Protein AF-A0A7K4H8B4-F1 (afdb_monomer)

Sequence (94 aa):
FVIYWIITIVIAGIWEVIENTILYLVGIKVELDSAANIITDITIWGIGGAVSWYMTDLMFLSEKYIRAYYIYGIMCLIMGLLIFVIFGFMTTNY

Foldseek 3Di:
DVVQLVVQLVVLLVVLVCCQPVCVVVPVDPDRDDPVVSVVSSVVSSVVRVVVVVVVCCVPVVVPCVVVVVVVVVVVVVVVVVVCVVVVCVVPVD

pLDDT: mean 82.2, std 11.69, range [45.69, 96.0]

Solvent-accessible surface area (backbone atoms only — not comparable to full-atom values): 5152 Å² total; per-residue (Å²): 95,70,70,63,34,52,51,42,36,52,50,35,54,50,47,52,51,43,46,61,42,56,32,37,74,73,63,76,37,90,69,74,75,52,75,68,52,52,53,49,53,34,49,53,46,35,52,53,35,42,55,51,41,50,50,48,43,42,34,72,75,60,69,52,54,65,70,54,51,59,52,50,54,49,50,53,51,51,50,53,50,49,51,51,51,53,52,51,50,55,70,72,77,108

Structure (mmCIF, N/CA/C/O backbone):
data_AF-A0A7K4H8B4-F1
#
_entry.id   AF-A0A7K4H8B4-F1
#
loop_
_atom_site.group_PDB
_atom_site.id
_atom_site.type_symbol
_atom_site.label_atom_id
_atom_site.label_alt_id
_atom_site.label_comp_id
_atom_site.label_asym_id
_atom_site.label_entity_id
_atom_site.label_seq_id
_atom_site.pdbx_PDB_ins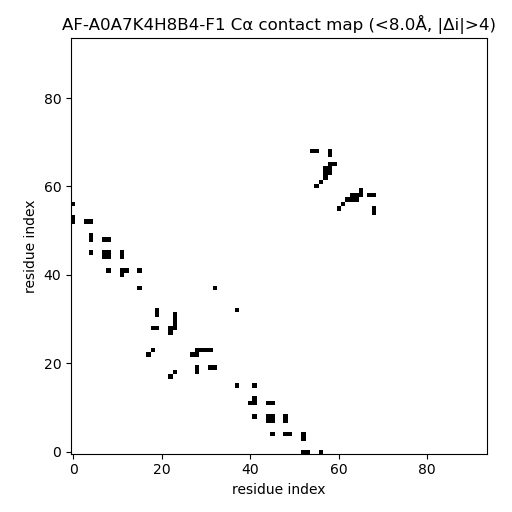_code
_atom_site.Cartn_x
_atom_site.Cartn_y
_atom_site.Cartn_z
_atom_site.occupancy
_atom_site.B_iso_or_equiv
_atom_site.auth_seq_id
_atom_site.auth_comp_id
_atom_site.auth_asym_id
_atom_site.auth_atom_id
_atom_site.pdbx_PDB_model_num
ATOM 1 N N . PHE A 1 1 ? 4.769 -4.416 -15.810 1.00 80.00 1 PHE A N 1
ATOM 2 C CA . PHE A 1 1 ? 4.029 -3.362 -15.077 1.00 80.00 1 PHE A CA 1
ATOM 3 C C . PHE A 1 1 ? 2.587 -3.712 -14.625 1.00 80.00 1 PHE A C 1
ATOM 5 O O . PHE A 1 1 ? 2.407 -4.029 -13.457 1.00 80.00 1 PHE A O 1
ATOM 12 N N . VAL A 1 2 ? 1.560 -3.673 -15.497 1.00 86.62 2 VAL A N 1
ATOM 13 C CA . VAL A 1 2 ? 0.121 -3.612 -15.100 1.00 86.62 2 VAL A CA 1
ATOM 14 C C . VAL A 1 2 ? -0.360 -4.769 -14.213 1.00 86.62 2 VAL A C 1
ATOM 16 O O . VAL A 1 2 ? -1.050 -4.538 -13.227 1.00 86.62 2 VAL A O 1
ATOM 19 N N . ILE A 1 3 ? 0.023 -6.009 -14.528 1.00 88.81 3 ILE A N 1
ATOM 20 C CA . ILE A 1 3 ? -0.396 -7.195 -13.759 1.00 88.81 3 ILE A CA 1
ATOM 21 C C . ILE A 1 3 ? 0.074 -7.105 -12.300 1.00 88.81 3 ILE A C 1
ATOM 23 O O . ILE A 1 3 ? -0.693 -7.387 -11.386 1.00 88.81 3 ILE A O 1
ATOM 27 N N . TYR A 1 4 ? 1.310 -6.658 -12.070 1.00 87.12 4 TYR A N 1
ATOM 28 C CA . TYR A 1 4 ? 1.864 -6.526 -10.722 1.00 87.12 4 TYR A CA 1
ATOM 29 C C . TYR A 1 4 ? 1.187 -5.414 -9.918 1.00 87.12 4 TYR A C 1
ATOM 31 O O . TYR A 1 4 ? 0.973 -5.563 -8.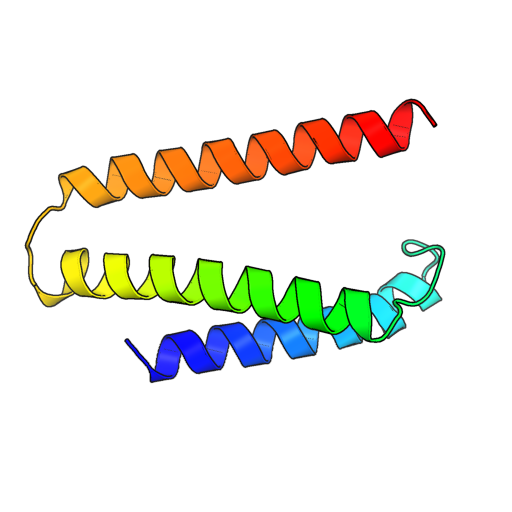719 1.00 87.12 4 TYR A O 1
ATOM 39 N N . TRP A 1 5 ? 0.778 -4.334 -10.584 1.00 90.38 5 TRP A N 1
ATOM 40 C CA . TRP A 1 5 ? -0.022 -3.288 -9.956 1.00 90.38 5 TRP A CA 1
ATOM 41 C C . TRP A 1 5 ? -1.416 -3.785 -9.541 1.00 90.38 5 TRP A C 1
ATOM 43 O O . TRP A 1 5 ? -1.859 -3.507 -8.429 1.00 90.38 5 TRP A O 1
ATOM 53 N N . ILE A 1 6 ? -2.076 -4.585 -10.386 1.00 93.25 6 ILE A N 1
ATOM 54 C CA . ILE A 1 6 ? -3.361 -5.216 -10.040 1.00 93.25 6 ILE A CA 1
ATOM 55 C C . ILE A 1 6 ? -3.203 -6.120 -8.811 1.00 93.25 6 ILE A C 1
ATOM 57 O O . ILE A 1 6 ? -4.044 -6.079 -7.916 1.00 93.25 6 ILE A O 1
ATOM 61 N N . ILE A 1 7 ? -2.107 -6.884 -8.725 1.00 92.25 7 ILE A N 1
ATOM 62 C CA . ILE A 1 7 ? -1.798 -7.695 -7.537 1.00 92.25 7 ILE A CA 1
ATOM 63 C C . ILE A 1 7 ? -1.699 -6.811 -6.285 1.00 92.25 7 ILE A C 1
ATOM 65 O O . ILE A 1 7 ? -2.254 -7.176 -5.253 1.00 92.25 7 ILE A O 1
ATOM 69 N N . THR A 1 8 ? -1.066 -5.634 -6.365 1.00 93.75 8 THR A N 1
ATOM 70 C CA . THR A 1 8 ? -1.014 -4.692 -5.234 1.00 93.75 8 THR A CA 1
ATOM 71 C C . THR A 1 8 ? -2.406 -4.240 -4.789 1.00 93.75 8 THR A C 1
ATOM 73 O O . THR A 1 8 ? -2.670 -4.233 -3.590 1.00 93.75 8 THR A O 1
ATOM 76 N N . ILE A 1 9 ? -3.314 -3.924 -5.718 1.00 96.00 9 ILE A N 1
ATOM 77 C CA . ILE A 1 9 ? -4.696 -3.545 -5.371 1.00 96.00 9 ILE A CA 1
ATOM 78 C C . ILE A 1 9 ? -5.444 -4.706 -4.707 1.00 96.00 9 ILE A C 1
ATOM 80 O O . ILE A 1 9 ? -6.154 -4.496 -3.727 1.00 96.00 9 ILE A O 1
ATOM 84 N N . VAL A 1 10 ? -5.273 -5.935 -5.201 1.00 95.56 10 VAL A N 1
ATOM 85 C CA . VAL A 1 10 ? -5.898 -7.121 -4.591 1.00 95.56 10 VAL A CA 1
ATOM 86 C C . VAL A 1 10 ? -5.382 -7.336 -3.170 1.00 95.56 10 VAL A C 1
ATOM 88 O O . VAL A 1 10 ? -6.177 -7.587 -2.268 1.00 95.56 10 VAL A O 1
ATOM 91 N N . ILE A 1 11 ? -4.071 -7.205 -2.952 1.00 95.75 11 ILE A N 1
ATOM 92 C CA . ILE A 1 11 ? -3.480 -7.319 -1.614 1.00 95.75 11 ILE A CA 1
ATOM 93 C C . ILE A 1 11 ? -3.998 -6.208 -0.697 1.00 95.75 11 ILE A C 1
ATOM 95 O O . ILE A 1 11 ? -4.330 -6.508 0.444 1.00 95.75 11 ILE A O 1
ATOM 99 N N . ALA A 1 12 ? -4.128 -4.972 -1.187 1.00 94.25 12 ALA A N 1
ATOM 100 C CA . ALA A 1 12 ? -4.725 -3.883 -0.416 1.00 94.25 12 ALA A CA 1
ATOM 101 C C . ALA A 1 12 ? -6.167 -4.223 -0.005 1.00 94.25 12 ALA A C 1
ATOM 103 O O . ALA A 1 12 ? -6.512 -4.128 1.163 1.00 94.25 12 ALA A O 1
ATOM 104 N N . GLY A 1 13 ? -6.986 -4.742 -0.924 1.00 95.31 13 GLY A N 1
ATOM 105 C CA . GLY A 1 13 ? -8.337 -5.195 -0.585 1.00 95.31 13 GLY A CA 1
ATOM 106 C C . GLY A 1 13 ? -8.364 -6.338 0.440 1.00 95.31 13 GLY A C 1
ATOM 107 O O . GLY A 1 13 ? -9.215 -6.350 1.323 1.00 95.31 13 GLY A O 1
ATOM 108 N N . ILE A 1 14 ? -7.429 -7.291 0.364 1.00 95.88 14 ILE A N 1
ATOM 109 C CA . ILE A 1 14 ? -7.303 -8.362 1.368 1.00 95.88 14 ILE A CA 1
ATOM 110 C C . ILE A 1 14 ? -6.878 -7.790 2.725 1.00 95.88 14 ILE A C 1
ATOM 112 O O . ILE A 1 14 ? -7.388 -8.237 3.752 1.00 95.88 14 ILE A O 1
ATOM 116 N N . TRP A 1 15 ? -5.966 -6.816 2.735 1.00 95.25 15 TRP A N 1
ATOM 117 C CA . TRP A 1 15 ? -5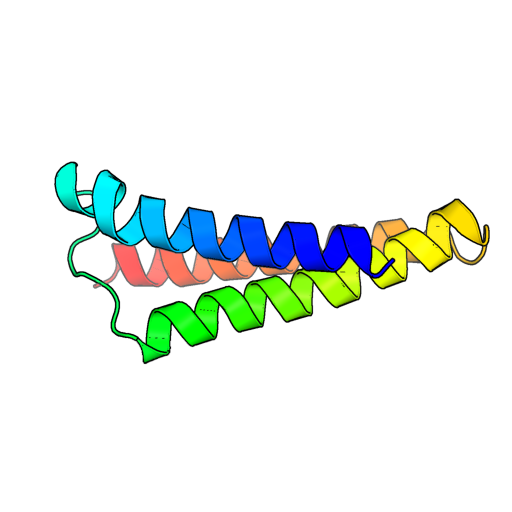.531 -6.136 3.951 1.00 95.25 15 TRP A CA 1
ATOM 118 C C . TRP A 1 15 ? -6.712 -5.479 4.666 1.00 95.25 15 TRP A C 1
ATOM 120 O O . TRP A 1 15 ? -6.926 -5.768 5.839 1.00 95.25 15 TRP A O 1
ATOM 130 N N . GLU A 1 16 ? -7.548 -4.735 3.942 1.00 95.12 16 GLU A N 1
ATOM 131 C CA . GLU A 1 16 ? -8.762 -4.119 4.492 1.00 95.12 16 GLU A CA 1
ATOM 132 C C . GLU A 1 16 ? -9.705 -5.144 5.130 1.00 95.12 16 GLU A C 1
ATOM 134 O O . GLU A 1 16 ? -10.285 -4.901 6.190 1.00 95.12 16 GLU A O 1
ATOM 139 N N . VAL A 1 17 ? -9.840 -6.326 4.517 1.00 93.81 17 VAL A N 1
ATOM 140 C CA . VAL A 1 17 ? -10.643 -7.419 5.081 1.00 93.81 17 VAL A CA 1
ATOM 141 C C . VAL A 1 17 ? -10.016 -7.945 6.369 1.00 93.81 17 VAL A C 1
ATOM 143 O O . VAL A 1 17 ? -10.728 -8.127 7.352 1.00 93.8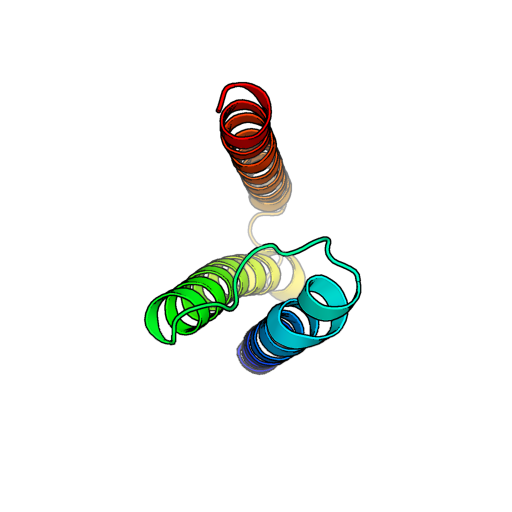1 17 VAL A O 1
ATOM 146 N N . ILE A 1 18 ? -8.705 -8.195 6.392 1.00 94.38 18 ILE A N 1
ATOM 147 C CA . ILE A 1 18 ? -7.991 -8.675 7.587 1.00 94.38 18 ILE A CA 1
ATOM 148 C C . ILE A 1 18 ? -8.093 -7.650 8.718 1.00 94.38 18 ILE A C 1
ATOM 150 O O . ILE A 1 18 ? -8.367 -8.013 9.863 1.00 94.38 18 ILE A O 1
ATOM 154 N N . GLU A 1 19 ? -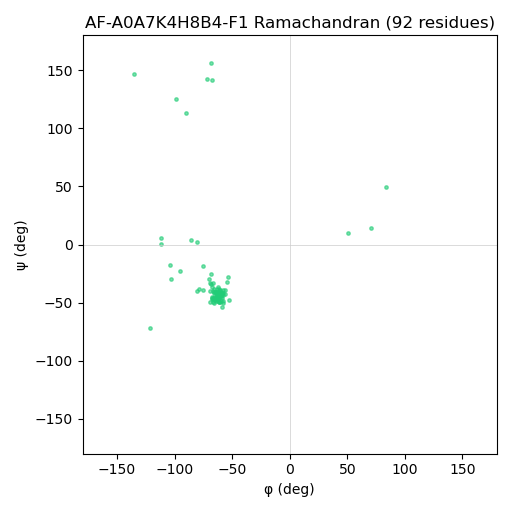7.906 -6.378 8.400 1.00 91.38 19 GLU A N 1
ATOM 155 C CA . GLU A 1 19 ? -7.951 -5.280 9.349 1.00 91.38 19 GLU A CA 1
ATOM 156 C C . GLU A 1 19 ? -9.350 -5.122 9.961 1.00 91.38 19 GLU A C 1
ATOM 158 O O . GLU A 1 19 ? -9.509 -5.140 11.183 1.00 91.38 19 GLU A O 1
ATOM 163 N N . ASN A 1 20 ? -10.388 -5.101 9.128 1.00 93.06 20 ASN A N 1
ATOM 164 C CA . ASN A 1 20 ? -11.771 -4.946 9.582 1.00 93.06 20 ASN A 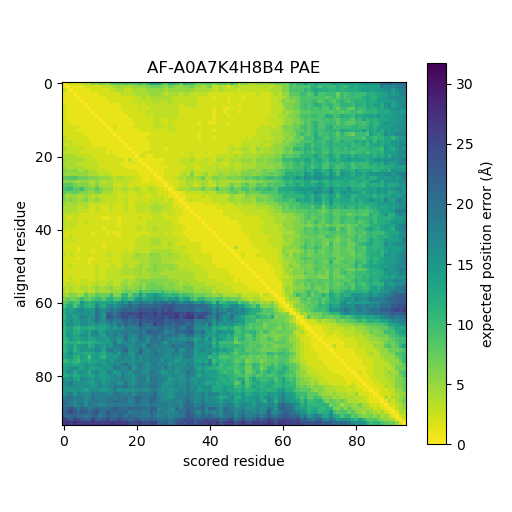CA 1
ATOM 165 C C . ASN A 1 20 ? -12.417 -6.242 10.099 1.00 93.06 20 ASN A C 1
ATOM 167 O O . ASN A 1 20 ? -13.583 -6.241 10.489 1.00 93.06 20 ASN A O 1
ATOM 171 N N . THR A 1 21 ? -11.684 -7.359 10.131 1.00 93.44 21 THR A N 1
ATOM 172 C CA . THR A 1 21 ? -12.164 -8.611 10.736 1.00 93.44 21 THR A CA 1
ATOM 173 C C . THR A 1 21 ? -11.244 -9.070 11.855 1.00 93.44 21 THR A C 1
ATOM 175 O O . THR A 1 21 ? -11.606 -8.974 13.023 1.00 93.44 21 THR A O 1
ATOM 178 N N . ILE A 1 22 ? -10.046 -9.549 11.529 1.00 93.25 22 ILE A N 1
ATOM 179 C CA . ILE A 1 22 ? -9.110 -10.150 12.480 1.00 93.25 22 ILE A CA 1
ATOM 180 C C . ILE A 1 22 ? -8.609 -9.104 13.470 1.00 93.25 22 ILE A C 1
ATOM 182 O O . ILE A 1 22 ? -8.669 -9.356 14.673 1.00 93.25 22 ILE A O 1
ATOM 186 N N . LEU A 1 23 ? -8.147 -7.937 13.000 1.00 90.81 23 LEU A N 1
ATOM 187 C CA . LEU A 1 23 ? -7.616 -6.915 13.913 1.00 90.81 23 LEU A CA 1
ATOM 188 C C . LEU A 1 23 ? -8.704 -6.339 14.823 1.00 90.81 23 LEU A C 1
ATOM 190 O O . LEU A 1 23 ? -8.424 -6.058 15.989 1.00 90.81 23 LEU A O 1
ATOM 194 N N . TYR A 1 24 ? -9.939 -6.236 14.331 1.00 91.25 24 TYR A N 1
ATOM 195 C CA . TYR A 1 24 ? -11.084 -5.857 15.156 1.00 91.25 24 TYR A CA 1
ATOM 196 C C . TYR A 1 24 ? -11.426 -6.932 16.203 1.00 91.25 24 TYR A C 1
ATOM 198 O O . TYR A 1 24 ? -11.553 -6.633 17.388 1.00 91.25 24 TYR A O 1
ATOM 206 N N . LEU A 1 25 ? -11.497 -8.208 15.804 1.00 92.25 25 LEU A N 1
ATOM 207 C CA . LEU A 1 25 ? -11.834 -9.322 16.703 1.00 92.25 25 LEU A CA 1
ATOM 208 C C . LEU A 1 25 ? -10.820 -9.519 17.834 1.00 92.25 25 LEU A C 1
ATOM 210 O O . LEU A 1 25 ? -11.202 -9.873 18.948 1.00 92.25 25 LEU A O 1
ATOM 214 N N . VAL A 1 26 ? -9.534 -9.308 17.557 1.00 93.81 26 VAL A N 1
ATOM 215 C CA . VAL A 1 26 ? -8.464 -9.424 18.563 1.00 93.81 26 VAL A CA 1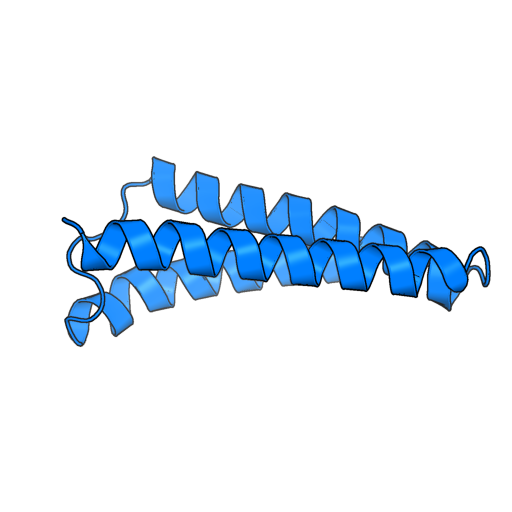
ATOM 216 C C . VAL A 1 26 ? -8.259 -8.135 19.368 1.00 93.81 26 VAL A C 1
ATOM 218 O O . VAL A 1 26 ? -7.349 -8.075 20.193 1.00 93.81 26 VAL A O 1
ATOM 221 N N . GLY A 1 27 ? -9.094 -7.112 19.149 1.00 89.56 27 GLY A N 1
ATOM 222 C CA . GLY A 1 27 ? -9.075 -5.854 19.897 1.00 89.56 27 GLY A CA 1
ATOM 223 C C . GLY A 1 27 ? -7.873 -4.951 19.608 1.00 89.56 27 GLY A C 1
ATOM 224 O O . GLY A 1 27 ? -7.620 -4.026 20.374 1.00 89.56 27 GLY A O 1
ATOM 225 N N . ILE A 1 28 ? -7.122 -5.209 18.530 1.00 88.56 28 ILE A N 1
ATOM 226 C CA . ILE A 1 28 ? -6.037 -4.323 18.073 1.00 88.56 28 ILE A CA 1
ATOM 227 C C . ILE A 1 28 ? -6.628 -3.091 17.385 1.00 88.56 28 ILE A C 1
ATOM 229 O O . ILE A 1 28 ? -6.126 -1.982 17.559 1.00 88.56 28 ILE A O 1
ATOM 233 N N . LYS A 1 29 ? -7.701 -3.282 16.615 1.00 84.19 29 LYS A N 1
ATOM 234 C CA . LYS A 1 29 ? -8.435 -2.204 15.959 1.00 84.19 29 LYS A CA 1
ATOM 235 C C . LYS A 1 29 ? -9.678 -1.853 16.772 1.00 84.19 29 LYS A C 1
ATOM 237 O O . LYS A 1 29 ? -10.485 -2.725 17.078 1.00 84.19 29 LYS A O 1
ATOM 242 N N . VAL A 1 30 ? -9.808 -0.574 17.125 1.00 86.06 30 VAL A N 1
ATOM 243 C CA . VAL A 1 30 ? -10.852 -0.073 18.038 1.00 86.06 30 VAL A CA 1
ATOM 244 C C . VAL A 1 30 ? -12.203 0.072 17.334 1.00 86.06 30 VAL A C 1
ATOM 246 O O . VAL A 1 30 ? -13.240 -0.248 17.911 1.00 86.06 30 VAL A O 1
ATOM 249 N N . GLU A 1 31 ? -12.197 0.514 16.076 1.00 88.88 31 GLU A N 1
ATOM 250 C CA . GLU A 1 31 ? -13.404 0.791 15.294 1.00 88.88 31 GLU A CA 1
ATOM 251 C C . GLU A 1 31 ? -13.278 0.219 13.882 1.00 88.88 31 GLU A C 1
ATOM 253 O O . GLU A 1 31 ? -12.188 0.182 13.314 1.00 88.88 31 GLU A O 1
ATOM 258 N N . LEU A 1 32 ? -14.402 -0.229 13.318 1.00 91.62 32 LEU A N 1
ATOM 259 C CA . LEU A 1 32 ? -14.462 -0.653 11.923 1.00 91.62 32 LEU A CA 1
ATOM 260 C C . LEU A 1 32 ? -14.377 0.559 11.000 1.00 91.62 32 LEU A C 1
ATOM 262 O O . LEU A 1 32 ? -14.973 1.605 11.267 1.00 91.62 32 LEU A O 1
ATOM 266 N N . ASP A 1 33 ? -13.689 0.391 9.882 1.00 90.31 33 ASP A N 1
ATOM 267 C CA . ASP A 1 33 ? -13.538 1.446 8.902 1.00 90.31 33 ASP A CA 1
ATOM 268 C C . ASP A 1 33 ? -14.853 1.797 8.221 1.00 90.31 33 ASP A C 1
ATOM 270 O O . ASP A 1 33 ? -15.658 0.950 7.824 1.00 90.31 33 ASP A O 1
ATOM 274 N N . SER A 1 34 ? -15.023 3.097 7.993 1.00 92.12 34 SER A N 1
ATOM 275 C CA . SER A 1 34 ? -16.014 3.575 7.040 1.00 92.12 34 SER A CA 1
ATOM 276 C C . SER A 1 34 ? -15.609 3.204 5.612 1.00 92.12 34 SER A C 1
ATOM 278 O O . SER A 1 34 ? -14.426 3.097 5.288 1.00 92.12 34 SER A O 1
ATOM 280 N N . ALA A 1 35 ? -16.591 3.122 4.710 1.00 91.25 35 ALA A N 1
ATOM 281 C CA . ALA A 1 35 ? -16.327 2.894 3.289 1.00 91.25 35 ALA A CA 1
ATOM 282 C C . ALA A 1 35 ? -15.347 3.924 2.693 1.00 91.25 35 ALA A C 1
ATOM 284 O O . ALA A 1 35 ? -14.562 3.588 1.813 1.00 91.25 35 ALA A O 1
ATOM 285 N N . ALA A 1 36 ? -15.364 5.169 3.185 1.00 90.38 36 ALA A N 1
ATOM 286 C CA . ALA A 1 36 ? -14.435 6.202 2.742 1.00 90.38 36 ALA A CA 1
ATOM 287 C C . ALA A 1 36 ? -12.985 5.911 3.161 1.00 90.38 36 ALA A C 1
ATOM 289 O O . ALA A 1 36 ? -12.077 6.185 2.377 1.00 90.38 36 ALA A O 1
ATOM 290 N N . ASN A 1 37 ? -12.767 5.341 4.353 1.00 90.44 37 ASN A N 1
ATOM 291 C CA . ASN A 1 37 ? -11.425 4.996 4.823 1.00 90.44 37 ASN A CA 1
ATOM 292 C C . ASN A 1 37 ? -10.847 3.835 4.000 1.00 90.44 37 ASN A C 1
ATOM 294 O O . ASN A 1 37 ? -9.818 4.000 3.357 1.00 90.44 37 ASN A O 1
ATOM 298 N N . ILE A 1 38 ? -11.626 2.758 3.847 1.00 92.81 38 ILE A N 1
ATOM 299 C CA . ILE A 1 38 ? -11.280 1.585 3.023 1.00 92.81 38 ILE A CA 1
ATOM 300 C C . ILE A 1 38 ? -10.887 2.000 1.594 1.00 92.81 38 ILE A C 1
ATOM 302 O O . ILE A 1 38 ? -9.875 1.565 1.046 1.00 92.81 38 ILE A O 1
ATOM 306 N N . ILE A 1 39 ? -11.688 2.866 0.959 1.00 91.75 39 ILE A N 1
ATOM 307 C CA . ILE A 1 39 ? -11.397 3.354 -0.399 1.00 91.75 39 ILE A CA 1
ATOM 308 C C . ILE A 1 39 ? -10.100 4.167 -0.421 1.00 91.75 39 ILE A C 1
ATOM 310 O O . ILE A 1 39 ? -9.322 4.055 -1.373 1.00 91.75 39 ILE A O 1
ATOM 314 N N . THR A 1 40 ? -9.874 4.997 0.595 1.00 87.56 40 THR A N 1
ATOM 315 C CA . THR A 1 40 ? -8.678 5.838 0.692 1.00 87.56 40 THR A CA 1
ATOM 316 C C . THR A 1 40 ? -7.429 4.977 0.837 1.00 87.56 40 THR A C 1
ATOM 318 O O . THR A 1 40 ? -6.482 5.174 0.074 1.00 87.56 40 THR A O 1
ATOM 321 N N . ASP A 1 41 ? -7.455 3.967 1.702 1.00 87.06 41 ASP A N 1
ATOM 322 C CA . ASP A 1 41 ? -6.321 3.074 1.937 1.00 87.06 41 ASP A CA 1
ATOM 323 C C . ASP A 1 41 ? -5.971 2.258 0.689 1.00 87.06 41 ASP A C 1
ATOM 325 O O . ASP A 1 41 ? -4.824 2.288 0.224 1.00 87.06 41 ASP A O 1
ATOM 329 N N . ILE A 1 42 ? -6.972 1.661 0.031 1.00 93.25 42 ILE A N 1
ATOM 330 C CA . ILE A 1 42 ? -6.777 0.957 -1.247 1.00 93.25 42 ILE A CA 1
ATOM 331 C C . ILE A 1 42 ? -6.234 1.904 -2.327 1.00 93.25 42 ILE A C 1
ATOM 333 O O . ILE A 1 42 ? -5.368 1.516 -3.117 1.00 93.25 42 ILE A O 1
ATOM 337 N N . THR A 1 43 ? -6.706 3.153 -2.375 1.00 91.69 43 THR A N 1
ATOM 338 C CA . THR A 1 43 ? -6.248 4.144 -3.363 1.00 91.69 43 THR A CA 1
ATOM 339 C C . THR A 1 43 ? -4.797 4.545 -3.117 1.00 91.69 43 THR A C 1
ATOM 341 O O . THR A 1 43 ? -4.006 4.583 -4.064 1.00 91.69 43 THR A O 1
ATOM 344 N N . ILE A 1 44 ? -4.418 4.807 -1.865 1.00 89.00 44 ILE A N 1
ATOM 345 C CA . ILE A 1 44 ? -3.044 5.167 -1.491 1.00 89.00 44 ILE A CA 1
ATOM 346 C C . ILE A 1 44 ? -2.094 4.008 -1.805 1.00 89.00 44 ILE A C 1
ATOM 348 O O . ILE A 1 44 ? -1.061 4.221 -2.451 1.00 89.00 44 ILE A O 1
ATOM 352 N N . TRP A 1 45 ? -2.465 2.777 -1.443 1.00 91.88 45 TRP A N 1
ATOM 353 C CA . TRP A 1 45 ? -1.704 1.575 -1.797 1.00 91.88 45 TRP A CA 1
ATOM 354 C C . TRP A 1 45 ? -1.608 1.382 -3.309 1.00 91.88 45 TRP A C 1
ATOM 356 O O . TRP A 1 45 ? -0.537 1.065 -3.830 1.00 91.88 45 TRP A O 1
ATOM 366 N N . GLY A 1 46 ? -2.701 1.619 -4.033 1.00 92.19 46 GLY A N 1
ATOM 367 C CA . GLY A 1 46 ? -2.746 1.554 -5.488 1.00 92.19 46 GLY A CA 1
ATOM 368 C C . GLY A 1 46 ? -1.787 2.549 -6.141 1.00 92.19 46 GLY A C 1
ATOM 369 O O . GLY A 1 46 ? -0.995 2.160 -7.000 1.00 92.19 46 GLY A O 1
ATOM 370 N N . ILE A 1 47 ? -1.802 3.817 -5.728 1.00 90.69 47 ILE A N 1
ATOM 371 C CA . ILE A 1 47 ? -0.896 4.846 -6.262 1.00 90.69 47 ILE A CA 1
ATOM 372 C C . ILE A 1 47 ? 0.559 4.517 -5.905 1.00 90.69 47 ILE A C 1
ATOM 374 O O . ILE A 1 47 ? 1.419 4.517 -6.789 1.00 90.69 47 ILE A O 1
ATOM 378 N N . GLY A 1 48 ? 0.841 4.183 -4.642 1.00 86.88 48 GLY A N 1
ATOM 379 C CA . GLY A 1 48 ? 2.187 3.816 -4.192 1.00 86.88 48 GLY A CA 1
ATOM 380 C C . GLY A 1 48 ? 2.740 2.599 -4.937 1.00 86.88 48 GLY A C 1
ATOM 381 O O . GLY A 1 48 ? 3.880 2.617 -5.411 1.00 86.88 48 GLY A O 1
ATOM 382 N N . GLY A 1 49 ? 1.903 1.578 -5.124 1.00 88.69 49 GLY A N 1
ATOM 383 C CA . GLY A 1 49 ? 2.212 0.388 -5.909 1.00 88.69 49 GLY A CA 1
ATOM 384 C C . GLY A 1 49 ? 2.465 0.696 -7.381 1.00 88.69 49 GLY A C 1
ATOM 385 O O . GLY A 1 49 ? 3.424 0.178 -7.950 1.00 88.69 49 GLY A O 1
ATOM 386 N N . ALA A 1 50 ? 1.657 1.563 -7.999 1.00 88.69 50 ALA A N 1
ATOM 387 C CA . ALA A 1 50 ? 1.847 1.970 -9.392 1.00 88.69 50 ALA A CA 1
ATOM 388 C C . ALA A 1 50 ? 3.195 2.665 -9.581 1.00 88.69 50 ALA A C 1
ATOM 390 O O . ALA A 1 50 ? 3.965 2.289 -10.461 1.00 88.69 50 ALA A O 1
ATOM 391 N N . VAL A 1 51 ? 3.517 3.644 -8.734 1.00 86.62 51 VAL A N 1
ATOM 392 C CA . VAL A 1 51 ? 4.802 4.349 -8.815 1.00 86.62 51 VAL A CA 1
ATOM 393 C C . VAL A 1 51 ? 5.959 3.371 -8.593 1.00 86.62 51 VAL A C 1
ATOM 395 O O . VAL A 1 51 ? 6.904 3.360 -9.381 1.00 86.62 51 VAL A O 1
ATOM 398 N N . SER A 1 52 ? 5.856 2.495 -7.592 1.00 84.56 52 SER A N 1
ATOM 399 C CA . SER A 1 52 ? 6.902 1.515 -7.274 1.00 84.56 52 SER A CA 1
ATOM 400 C C . SER A 1 52 ? 7.159 0.555 -8.434 1.00 84.56 52 SER A C 1
ATOM 402 O O . SER A 1 52 ? 8.301 0.380 -8.858 1.00 84.56 52 SER A O 1
ATOM 404 N N . TRP A 1 53 ? 6.105 -0.044 -8.996 1.00 85.62 53 TRP A N 1
ATOM 405 C CA . TRP A 1 53 ? 6.240 -0.985 -10.107 1.00 85.62 53 TRP A CA 1
ATOM 406 C C . TRP A 1 53 ? 6.685 -0.314 -11.401 1.00 85.62 53 TRP A C 1
ATOM 408 O O . TRP A 1 53 ? 7.409 -0.938 -12.173 1.00 85.62 53 TRP A O 1
ATOM 418 N N . TYR A 1 54 ? 6.283 0.935 -11.641 1.00 83.88 54 TYR A N 1
ATOM 419 C CA . TYR A 1 54 ? 6.724 1.697 -12.806 1.00 83.88 54 TYR A CA 1
ATOM 420 C C . TYR A 1 54 ? 8.225 1.969 -12.731 1.00 83.88 54 TYR A C 1
ATOM 422 O O . TYR A 1 54 ? 8.952 1.737 -13.694 1.00 83.88 54 TYR A O 1
ATOM 430 N N . MET A 1 55 ? 8.706 2.379 -11.557 1.00 78.50 55 MET A N 1
ATOM 431 C CA . MET A 1 55 ? 10.133 2.553 -11.332 1.00 78.50 55 MET A CA 1
ATOM 432 C C . MET A 1 55 ? 10.858 1.212 -11.505 1.00 78.50 55 MET A C 1
ATOM 434 O O . MET A 1 55 ? 11.873 1.162 -12.192 1.00 78.50 5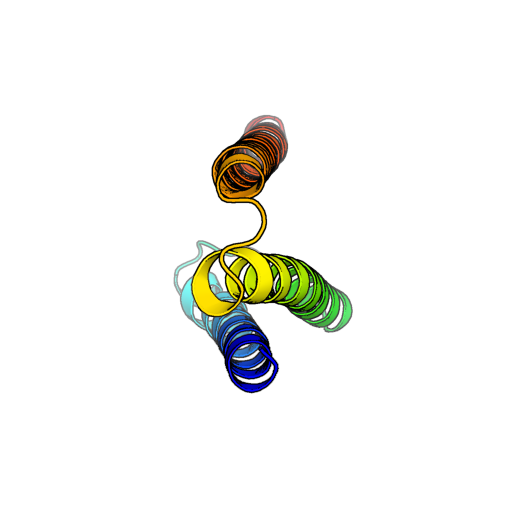5 MET A O 1
ATOM 438 N N . THR A 1 56 ? 10.361 0.115 -10.926 1.00 77.69 56 THR A N 1
ATOM 439 C CA . THR A 1 56 ? 10.973 -1.221 -11.078 1.00 77.69 56 THR A CA 1
ATOM 440 C C . THR A 1 56 ? 11.095 -1.631 -12.549 1.00 77.69 56 THR A C 1
ATOM 442 O O . THR A 1 56 ? 12.144 -2.126 -12.959 1.00 77.69 56 THR A O 1
ATOM 445 N N . ASP A 1 57 ? 10.060 -1.385 -13.353 1.00 80.69 57 ASP A N 1
ATOM 446 C CA . ASP A 1 57 ? 10.052 -1.654 -14.796 1.00 80.69 57 ASP A CA 1
ATOM 447 C C . ASP A 1 57 ? 11.162 -0.859 -15.512 1.00 80.69 57 ASP A C 1
ATOM 449 O O . ASP A 1 57 ? 12.006 -1.440 -16.198 1.00 80.69 57 ASP A O 1
ATOM 453 N N . LEU A 1 58 ? 11.263 0.447 -15.235 1.00 74.81 58 LEU A N 1
ATOM 454 C CA . LEU A 1 58 ? 12.343 1.289 -15.757 1.00 74.81 58 LEU A CA 1
ATOM 455 C C . LEU A 1 58 ? 13.733 0.787 -15.329 1.00 74.81 58 LEU A C 1
ATOM 457 O O . LEU A 1 58 ? 14.662 0.763 -16.135 1.00 74.81 58 LEU A O 1
ATOM 461 N N . MET A 1 59 ? 13.890 0.358 -14.082 1.00 70.44 59 MET A N 1
ATOM 462 C CA . MET A 1 59 ? 15.204 0.068 -13.504 1.00 70.44 59 MET A CA 1
ATOM 463 C C . MET A 1 59 ? 15.754 -1.305 -13.896 1.00 70.44 59 MET A C 1
ATOM 465 O O . MET A 1 59 ? 16.948 -1.417 -14.168 1.00 70.44 59 MET A O 1
ATOM 469 N N . PHE A 1 60 ? 14.907 -2.337 -13.938 1.00 67.19 60 PHE A N 1
ATOM 470 C CA . PHE A 1 60 ? 15.349 -3.722 -14.140 1.00 67.19 60 PHE A CA 1
ATOM 471 C C . PHE A 1 60 ? 15.102 -4.250 -15.549 1.00 67.19 60 PHE A C 1
ATOM 473 O O . PHE A 1 60 ? 15.864 -5.093 -16.011 1.00 67.19 60 PHE A O 1
ATOM 480 N N . LEU A 1 61 ? 14.063 -3.772 -16.239 1.00 65.44 61 LEU A N 1
ATOM 481 C CA . LEU A 1 61 ? 13.753 -4.237 -17.594 1.00 65.44 61 LEU A CA 1
ATOM 482 C C . LEU A 1 61 ? 14.348 -3.328 -18.671 1.00 65.44 61 LEU A C 1
ATOM 484 O O . LEU A 1 61 ? 14.565 -3.788 -19.788 1.00 65.44 61 LEU A O 1
ATOM 488 N N . SER A 1 62 ? 14.640 -2.060 -18.347 1.00 64.56 62 SER A N 1
ATOM 489 C CA . SER A 1 62 ? 15.197 -1.102 -19.313 1.00 64.56 62 SER A CA 1
ATOM 490 C C . SER A 1 62 ? 16.651 -0.673 -19.053 1.00 64.56 62 SER A C 1
ATOM 492 O O . SER A 1 62 ? 17.173 0.137 -19.817 1.00 64.56 62 SER A O 1
ATOM 494 N N . GLU A 1 63 ? 17.300 -1.190 -17.991 1.00 64.44 63 GLU A N 1
ATOM 495 C CA . GLU A 1 63 ? 18.675 -0.871 -17.512 1.00 64.44 63 GLU A CA 1
ATOM 496 C C . GLU A 1 63 ? 18.989 0.629 -17.345 1.00 64.44 63 GLU A C 1
ATOM 498 O O . GLU A 1 63 ? 20.119 1.068 -17.104 1.00 64.44 63 GLU A O 1
ATOM 503 N N . LYS A 1 64 ? 17.959 1.455 -17.443 1.00 60.47 64 LYS A N 1
ATOM 504 C CA . LYS A 1 64 ? 18.037 2.896 -17.397 1.00 60.47 64 LYS A CA 1
ATOM 505 C C . LYS A 1 64 ? 17.878 3.277 -15.927 1.00 60.47 64 LYS A C 1
ATOM 507 O O . LYS A 1 64 ? 16.815 3.124 -15.342 1.00 60.47 64 LYS A O 1
ATOM 512 N N . TYR A 1 65 ? 18.944 3.811 -15.332 1.00 66.38 65 TYR A N 1
ATOM 513 C CA . TYR A 1 65 ? 18.908 4.539 -14.052 1.00 66.38 65 TYR A CA 1
ATOM 514 C C . TYR A 1 65 ? 18.950 3.716 -12.746 1.00 66.38 65 TYR A C 1
ATOM 516 O O . TYR A 1 65 ? 18.247 4.034 -11.790 1.00 66.38 65 TYR A O 1
ATOM 524 N N . ILE A 1 66 ? 19.890 2.773 -12.607 1.00 67.69 66 ILE A N 1
ATOM 525 C CA . ILE A 1 66 ? 20.133 2.044 -11.337 1.00 67.69 66 ILE A CA 1
ATOM 526 C C . ILE A 1 66 ? 20.368 2.954 -10.109 1.00 67.69 66 ILE A C 1
ATOM 528 O O . ILE A 1 66 ? 20.052 2.590 -8.983 1.00 67.69 66 ILE A O 1
ATOM 532 N N . ARG A 1 67 ? 20.889 4.177 -10.295 1.00 68.81 67 ARG A N 1
ATOM 533 C CA . ARG A 1 67 ? 21.069 5.150 -9.198 1.00 68.81 67 ARG A CA 1
ATOM 534 C C . ARG A 1 67 ? 19.742 5.711 -8.677 1.00 68.81 67 ARG A C 1
ATOM 536 O O . ARG A 1 67 ? 19.648 6.026 -7.494 1.00 68.81 67 ARG A O 1
ATOM 543 N N . ALA A 1 68 ? 18.722 5.808 -9.531 1.00 65.94 68 ALA A N 1
ATOM 544 C CA . ALA A 1 68 ? 17.391 6.253 -9.131 1.00 65.94 68 ALA A CA 1
ATOM 545 C C . ALA A 1 68 ? 16.699 5.228 -8.214 1.00 65.94 68 ALA A C 1
ATOM 547 O O . ALA A 1 68 ? 15.912 5.637 -7.368 1.00 65.94 68 ALA A O 1
ATOM 548 N N . TYR A 1 69 ? 17.063 3.937 -8.297 1.00 66.06 69 TYR A N 1
ATOM 549 C CA . TYR A 1 69 ? 16.583 2.883 -7.390 1.00 66.06 69 TYR A CA 1
ATOM 550 C C . TYR A 1 69 ? 16.927 3.174 -5.938 1.00 66.06 69 TYR A C 1
ATOM 552 O O . TYR A 1 69 ? 16.048 3.197 -5.083 1.00 66.06 69 TYR A O 1
ATOM 560 N N . TYR A 1 70 ? 18.207 3.424 -5.661 1.00 69.38 70 TYR A N 1
ATOM 561 C CA . TYR A 1 70 ? 18.659 3.671 -4.297 1.00 69.38 70 TYR A CA 1
ATOM 562 C C . TYR A 1 70 ? 18.022 4.938 -3.728 1.00 69.38 70 TYR A C 1
ATOM 564 O O . TYR A 1 70 ? 17.608 4.941 -2.575 1.00 69.38 70 TYR A O 1
ATOM 572 N N . ILE A 1 71 ? 17.866 5.983 -4.547 1.00 76.06 71 ILE A N 1
ATOM 573 C CA . ILE A 1 71 ? 17.192 7.219 -4.133 1.00 76.06 71 ILE A CA 1
ATOM 574 C C . ILE A 1 71 ? 15.704 6.958 -3.860 1.00 76.06 71 ILE A C 1
ATOM 576 O O . ILE A 1 71 ? 15.210 7.363 -2.813 1.00 76.06 71 ILE A O 1
ATOM 580 N N . TYR A 1 72 ? 15.003 6.243 -4.745 1.00 72.88 72 TYR A N 1
ATOM 581 C CA . TYR A 1 72 ? 13.587 5.912 -4.568 1.00 72.88 72 TYR A CA 1
ATOM 582 C C . TYR A 1 72 ? 13.352 5.022 -3.341 1.00 72.88 72 TYR A C 1
ATOM 584 O O . TYR A 1 72 ? 12.490 5.323 -2.522 1.00 72.88 72 TYR A O 1
ATOM 592 N N . GLY A 1 73 ? 14.170 3.985 -3.153 1.00 72.31 73 GLY A N 1
ATOM 593 C CA . GLY A 1 73 ? 14.119 3.126 -1.972 1.00 72.31 73 GLY A CA 1
ATOM 594 C C . GLY A 1 73 ? 14.366 3.902 -0.677 1.00 72.31 73 GLY A C 1
ATOM 595 O O . GLY A 1 73 ? 13.630 3.722 0.290 1.00 72.31 73 GLY A O 1
ATOM 596 N N . ILE A 1 74 ? 15.336 4.825 -0.669 1.00 81.31 74 ILE A N 1
ATOM 597 C CA . ILE A 1 74 ? 15.581 5.721 0.471 1.00 81.31 74 ILE A CA 1
ATOM 598 C C . ILE A 1 74 ? 14.379 6.644 0.710 1.00 81.31 74 ILE A C 1
ATOM 600 O O . ILE A 1 74 ? 13.978 6.820 1.856 1.00 81.31 74 ILE A O 1
ATOM 604 N N . MET A 1 75 ? 13.764 7.197 -0.338 1.00 79.19 75 MET A N 1
ATOM 605 C CA . MET A 1 75 ? 12.564 8.031 -0.203 1.00 79.19 75 MET A CA 1
ATOM 606 C C . MET A 1 75 ? 11.378 7.250 0.372 1.00 79.19 75 MET A C 1
ATOM 608 O O . MET A 1 75 ? 10.710 7.750 1.274 1.00 79.19 75 MET A O 1
ATOM 612 N N . CYS A 1 76 ? 11.136 6.023 -0.096 1.00 77.88 76 CYS A N 1
ATOM 613 C CA . CYS A 1 76 ? 10.101 5.143 0.449 1.00 77.88 76 CYS A CA 1
ATOM 614 C C . CYS A 1 76 ? 10.378 4.773 1.909 1.00 77.88 76 CYS A C 1
ATOM 616 O O . CYS A 1 76 ? 9.459 4.799 2.723 1.00 77.88 76 CYS A O 1
ATOM 618 N N . LEU A 1 77 ? 11.637 4.487 2.257 1.00 79.56 77 LEU A N 1
ATOM 619 C CA . LEU A 1 77 ? 12.042 4.212 3.634 1.00 79.56 77 LEU A CA 1
ATOM 620 C C . LEU A 1 77 ? 11.793 5.430 4.534 1.00 79.56 77 LEU A C 1
ATOM 622 O O . LEU A 1 77 ? 11.174 5.290 5.584 1.00 79.56 77 LEU A O 1
ATOM 626 N N . ILE A 1 78 ? 12.222 6.624 4.109 1.00 83.75 78 ILE A N 1
ATOM 627 C CA . ILE A 1 78 ? 11.996 7.879 4.839 1.00 83.75 78 ILE A CA 1
ATOM 628 C C . ILE A 1 78 ? 10.497 8.133 5.008 1.00 83.75 78 ILE A C 1
ATOM 630 O O . ILE A 1 78 ? 10.065 8.461 6.108 1.00 83.75 78 ILE A O 1
ATOM 634 N N . MET A 1 79 ? 9.700 7.948 3.953 1.00 78.50 79 MET A N 1
ATOM 635 C CA . MET A 1 79 ? 8.249 8.128 4.015 1.00 78.50 79 MET A CA 1
ATOM 636 C C . MET A 1 79 ? 7.600 7.145 4.996 1.00 78.50 79 MET A C 1
ATOM 638 O O . MET A 1 79 ? 6.809 7.561 5.836 1.00 78.50 79 MET A O 1
ATOM 642 N N . GLY A 1 80 ? 7.973 5.863 4.946 1.00 78.44 80 GLY A N 1
ATOM 643 C CA . GLY A 1 80 ? 7.481 4.862 5.895 1.00 78.44 80 GLY A CA 1
ATOM 644 C C . GLY A 1 80 ? 7.849 5.200 7.341 1.00 78.44 80 GLY A C 1
ATOM 645 O O . GLY A 1 80 ? 7.017 5.080 8.235 1.00 78.44 80 GLY A O 1
ATOM 646 N N . LEU A 1 81 ? 9.067 5.696 7.567 1.00 79.06 81 LEU A N 1
ATOM 647 C CA . LEU A 1 81 ? 9.550 6.093 8.890 1.00 79.06 81 LEU A CA 1
ATOM 648 C C . LEU A 1 81 ? 8.830 7.350 9.403 1.00 79.06 81 LEU A C 1
ATOM 650 O O . LEU A 1 81 ? 8.447 7.394 10.568 1.00 79.06 81 LEU A O 1
ATOM 654 N N . LEU A 1 82 ? 8.577 8.336 8.537 1.00 79.56 82 LEU A N 1
ATOM 655 C CA . LEU A 1 82 ? 7.784 9.525 8.866 1.00 79.56 82 LEU A CA 1
ATOM 656 C C . LEU A 1 82 ? 6.345 9.158 9.230 1.00 79.56 82 LEU A C 1
ATOM 658 O O . LEU A 1 82 ? 5.854 9.623 10.253 1.00 79.56 82 LEU A O 1
ATOM 662 N N . ILE A 1 83 ? 5.695 8.301 8.439 1.00 78.88 83 ILE A N 1
ATOM 663 C CA . ILE A 1 83 ? 4.351 7.792 8.739 1.00 78.88 83 ILE A CA 1
ATOM 664 C C . ILE A 1 83 ? 4.369 7.087 10.100 1.00 78.88 83 ILE A C 1
ATOM 666 O O . ILE A 1 83 ? 3.589 7.443 10.976 1.00 78.88 83 ILE A O 1
ATOM 670 N N . PHE A 1 84 ? 5.306 6.167 10.333 1.00 73.81 84 PHE A N 1
ATOM 671 C CA . PHE A 1 84 ? 5.385 5.429 11.594 1.00 73.81 84 PHE A CA 1
ATOM 672 C C . PHE A 1 84 ? 5.627 6.337 12.810 1.00 73.81 84 PHE A C 1
ATOM 674 O O . PHE A 1 84 ? 4.996 6.154 13.848 1.00 73.81 84 PHE A O 1
ATOM 681 N N . VAL A 1 85 ? 6.503 7.341 12.690 1.00 78.25 85 VAL A N 1
ATOM 682 C CA . VAL A 1 85 ? 6.774 8.311 13.764 1.00 78.25 85 VAL A CA 1
ATOM 683 C C . VAL A 1 85 ? 5.564 9.198 14.022 1.00 78.25 85 VAL A C 1
ATOM 685 O O . VAL A 1 85 ? 5.209 9.391 15.180 1.00 78.25 85 VAL A O 1
ATOM 688 N N . ILE A 1 86 ? 4.924 9.727 12.976 1.00 75.44 86 ILE A N 1
ATOM 689 C CA . ILE A 1 86 ? 3.762 10.614 13.109 1.00 75.44 86 ILE A CA 1
ATOM 690 C C . ILE A 1 86 ? 2.585 9.852 13.713 1.00 75.44 86 ILE A C 1
ATOM 692 O O . ILE A 1 86 ? 2.022 10.303 14.709 1.00 75.44 86 ILE A O 1
ATOM 696 N N . PHE A 1 87 ? 2.243 8.684 13.164 1.00 64.75 87 PHE A N 1
ATOM 697 C CA . PHE A 1 87 ? 1.180 7.852 13.720 1.00 64.75 87 PHE A CA 1
ATOM 698 C C . PHE A 1 87 ? 1.522 7.405 15.138 1.00 64.75 87 PHE A C 1
ATOM 700 O O . PHE A 1 87 ? 0.705 7.623 16.021 1.00 64.75 87 PHE A O 1
ATOM 707 N N . GLY A 1 88 ? 2.742 6.926 15.399 1.00 64.19 88 GLY A N 1
ATOM 708 C CA . GLY A 1 88 ? 3.178 6.558 16.747 1.00 64.19 88 GLY A CA 1
ATOM 709 C C . GLY A 1 88 ? 3.091 7.707 17.759 1.00 64.19 88 GLY A C 1
ATOM 710 O O . GLY A 1 88 ? 2.664 7.485 18.892 1.00 64.19 88 GLY A O 1
ATOM 711 N N . PHE A 1 89 ? 3.423 8.941 17.363 1.00 69.31 89 PHE A N 1
ATOM 712 C CA . PHE A 1 89 ? 3.248 10.131 18.206 1.00 69.31 89 PHE A CA 1
ATOM 713 C C . PHE A 1 89 ? 1.776 10.439 18.481 1.00 69.31 89 PHE A C 1
ATOM 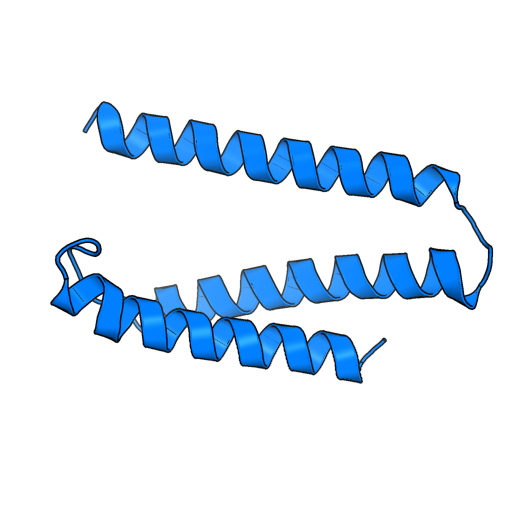715 O O . PHE A 1 89 ? 1.437 10.793 19.611 1.00 69.31 89 PHE A O 1
ATOM 722 N N . MET A 1 90 ? 0.909 10.301 17.473 1.00 64.19 90 MET A N 1
ATOM 723 C CA . MET A 1 90 ? -0.532 10.499 17.635 1.00 64.19 90 MET A CA 1
ATOM 724 C C . MET A 1 90 ? -1.152 9.436 18.548 1.00 64.19 90 MET A C 1
ATOM 726 O O . MET A 1 90 ? -1.992 9.787 19.365 1.00 64.19 90 MET A O 1
ATOM 730 N N . THR A 1 91 ? -0.720 8.173 18.472 1.00 57.12 91 THR A N 1
ATOM 731 C CA . THR A 1 91 ? -1.265 7.087 19.310 1.00 57.12 91 THR A CA 1
ATOM 732 C C . THR A 1 91 ? -0.777 7.113 20.762 1.00 57.12 91 THR A C 1
ATOM 734 O O . THR A 1 91 ? -1.364 6.444 21.602 1.00 57.12 91 THR A O 1
ATOM 737 N N . THR A 1 92 ? 0.325 7.809 21.070 1.00 57.91 92 THR A N 1
ATOM 738 C CA . THR A 1 92 ? 0.913 7.838 22.429 1.00 57.91 92 THR A CA 1
ATOM 739 C C . THR A 1 92 ? 0.646 9.124 23.206 1.00 57.91 92 THR A C 1
ATOM 741 O O . THR A 1 92 ? 0.816 9.127 24.423 1.00 57.91 92 THR A O 1
ATOM 744 N N . ASN A 1 93 ? 0.257 10.212 22.534 1.00 51.06 93 ASN A N 1
ATOM 745 C CA . ASN A 1 93 ? 0.003 11.514 23.169 1.00 51.06 93 ASN A CA 1
ATOM 746 C C . ASN A 1 93 ? -1.480 11.933 23.164 1.00 51.06 93 ASN A C 1
ATOM 748 O O . ASN A 1 93 ? -1.787 13.045 23.596 1.00 51.06 93 ASN A O 1
ATOM 752 N N . TYR A 1 94 ? -2.373 11.053 22.711 1.00 45.69 94 TYR A N 1
ATOM 753 C CA . TYR A 1 94 ? -3.829 11.128 22.860 1.00 45.69 94 TYR A CA 1
ATOM 754 C C . TYR A 1 94 ? -4.338 9.814 23.451 1.00 45.69 94 TYR A C 1
ATOM 756 O O . TYR A 1 94 ? -5.400 9.855 24.108 1.00 45.69 94 TYR A O 1
#

Secondary structure (DSSP, 8-state):
-HHHHHHHHHHHHHHHHHIIIIIHHTTSSSSPPPHHHHHHHHHHHHHHHHHHHHHHIIIIIS---HHHHHHHHHHHHHHHHHHHHHHHHHHHH-

Mean predicted aligned error: 8.35 Å

Radius of gyration: 16.2 Å; Cα contacts (8 Å, |Δi|>4): 48; chains: 1; bounding box: 37×22×42 Å